Protein AF-L0F9Q9-F1 (afdb_monomer)

Structure (mmCIF, N/CA/C/O backbone):
data_AF-L0F9Q9-F1
#
_entry.id   AF-L0F9Q9-F1
#
loop_
_atom_site.group_PDB
_atom_site.id
_atom_site.type_symbol
_atom_site.label_atom_id
_atom_site.label_alt_id
_atom_site.label_comp_id
_atom_site.label_asym_id
_atom_site.label_entity_id
_atom_site.label_seq_id
_atom_site.pdbx_PDB_ins_code
_atom_site.Cartn_x
_atom_site.Cartn_y
_atom_site.Cartn_z
_atom_site.occupancy
_atom_site.B_iso_or_equiv
_atom_site.auth_seq_id
_atom_site.auth_comp_id
_atom_site.auth_asym_id
_atom_site.auth_atom_id
_atom_site.pdbx_PDB_model_num
ATOM 1 N N . MET A 1 1 ? 0.143 -2.625 23.559 1.00 62.78 1 MET A N 1
ATOM 2 C CA . MET A 1 1 ? 0.630 -3.904 22.987 1.00 62.78 1 MET A CA 1
ATOM 3 C C . MET A 1 1 ? -0.242 -4.395 21.831 1.00 62.78 1 MET A C 1
ATOM 5 O O . MET A 1 1 ? 0.285 -4.507 20.736 1.00 62.78 1 MET A O 1
ATOM 9 N N . LYS A 1 2 ? -1.562 -4.592 22.009 1.00 79.94 2 LYS A N 1
ATOM 10 C CA . LYS A 1 2 ? -2.459 -5.082 20.934 1.00 79.94 2 LYS A CA 1
ATOM 11 C C . LYS A 1 2 ? -2.441 -4.233 19.646 1.00 79.94 2 LYS A C 1
ATOM 13 O O . LYS A 1 2 ? -2.398 -4.797 18.564 1.00 79.94 2 LYS A O 1
ATOM 18 N N . LYS A 1 3 ? -2.368 -2.900 19.761 1.00 84.50 3 LYS A N 1
ATOM 19 C CA . LYS A 1 3 ? -2.293 -1.987 18.601 1.00 84.50 3 LYS A CA 1
ATOM 20 C C . LYS A 1 3 ? -1.043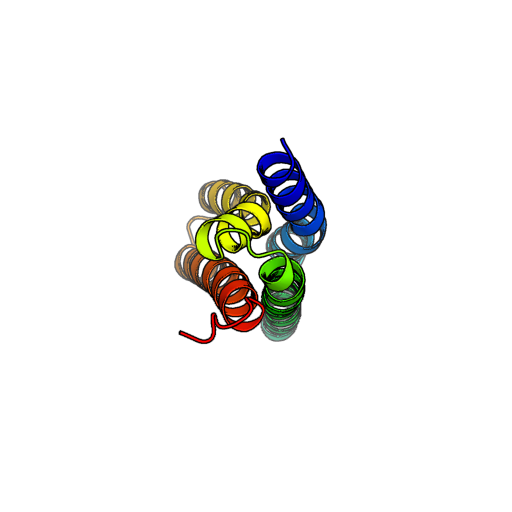 -2.203 17.739 1.00 84.50 3 LYS A C 1
ATOM 22 O O . LYS A 1 3 ? -1.132 -2.322 16.526 1.00 84.50 3 LYS A O 1
ATOM 27 N N . ILE A 1 4 ? 0.121 -2.295 18.390 1.00 91.31 4 ILE A N 1
ATOM 28 C CA . ILE A 1 4 ? 1.416 -2.510 17.725 1.00 91.31 4 ILE A CA 1
ATOM 29 C C . ILE A 1 4 ? 1.418 -3.853 16.993 1.00 91.31 4 ILE A C 1
ATOM 31 O O . ILE A 1 4 ? 1.890 -3.924 15.865 1.00 91.31 4 ILE A O 1
ATOM 35 N N . LEU A 1 5 ? 0.837 -4.892 17.603 1.00 93.56 5 LEU A N 1
ATOM 36 C CA . LEU A 1 5 ? 0.700 -6.200 16.967 1.00 93.56 5 LEU A CA 1
ATOM 37 C C . LEU A 1 5 ? -0.105 -6.114 15.663 1.00 93.56 5 LEU A C 1
ATOM 39 O O . LEU A 1 5 ? 0.323 -6.666 14.657 1.00 93.56 5 LEU A O 1
ATOM 43 N N . TRP A 1 6 ? -1.227 -5.389 15.649 1.00 93.75 6 TRP A N 1
ATOM 44 C CA . TRP A 1 6 ? -2.019 -5.231 14.428 1.00 93.75 6 TRP A CA 1
ATOM 45 C C . TRP A 1 6 ? -1.291 -4.441 13.339 1.00 93.75 6 TRP A C 1
ATOM 47 O O . TRP A 1 6 ? -1.379 -4.810 12.172 1.00 93.75 6 TRP A O 1
ATOM 57 N N . TYR A 1 7 ? -0.532 -3.404 13.702 1.00 93.88 7 TYR A N 1
ATOM 58 C CA . TYR A 1 7 ? 0.309 -2.683 12.741 1.00 93.88 7 TYR A CA 1
ATOM 59 C C . TYR A 1 7 ? 1.419 -3.568 12.169 1.00 93.88 7 TYR A C 1
ATOM 61 O O . TYR A 1 7 ? 1.696 -3.504 10.974 1.00 93.88 7 TYR A O 1
ATOM 69 N N . LEU A 1 8 ? 2.005 -4.441 12.992 1.00 95.50 8 LEU A N 1
ATOM 70 C CA . LEU A 1 8 ? 2.992 -5.418 12.541 1.00 95.50 8 LEU A CA 1
ATOM 71 C C . LEU A 1 8 ? 2.367 -6.444 11.583 1.00 95.50 8 LEU A C 1
ATOM 73 O O . LEU A 1 8 ? 2.943 -6.737 10.542 1.00 95.50 8 LEU A O 1
ATOM 77 N N . ILE A 1 9 ? 1.169 -6.948 11.895 1.00 94.56 9 ILE A N 1
ATOM 78 C CA . ILE A 1 9 ? 0.417 -7.851 11.010 1.00 94.56 9 ILE A CA 1
ATOM 79 C C . ILE A 1 9 ? 0.105 -7.158 9.682 1.00 94.56 9 ILE A C 1
ATOM 81 O O . ILE A 1 9 ? 0.317 -7.750 8.627 1.00 94.56 9 ILE A O 1
ATOM 85 N N . ALA A 1 10 ? -0.353 -5.903 9.720 1.00 94.94 10 ALA A N 1
ATOM 86 C CA . ALA A 1 10 ? -0.609 -5.117 8.519 1.00 94.94 10 ALA A CA 1
ATOM 87 C C . ALA A 1 10 ? 0.653 -4.992 7.659 1.00 94.94 10 ALA A C 1
ATOM 89 O O . ALA A 1 10 ? 0.609 -5.288 6.469 1.00 94.94 10 ALA A O 1
ATOM 90 N N . PHE A 1 11 ? 1.784 -4.640 8.273 1.00 95.56 11 PHE A N 1
ATOM 91 C CA . PHE A 1 11 ? 3.068 -4.568 7.584 1.00 95.56 11 PHE A CA 1
ATOM 92 C C . PHE A 1 11 ? 3.452 -5.903 6.933 1.00 95.56 11 PHE A C 1
ATOM 94 O O . PHE A 1 11 ? 3.739 -5.936 5.740 1.00 95.56 11 PHE A O 1
ATOM 101 N N . LEU A 1 12 ? 3.393 -7.012 7.679 1.00 95.94 12 LEU A N 1
ATOM 102 C CA . LEU A 1 12 ? 3.752 -8.343 7.176 1.00 95.94 12 LEU A CA 1
ATOM 103 C C . LEU A 1 12 ? 2.852 -8.799 6.020 1.00 95.94 12 LEU A C 1
ATOM 105 O O . LEU A 1 12 ? 3.350 -9.335 5.032 1.00 95.94 12 LEU A O 1
ATOM 109 N N . LEU A 1 13 ? 1.543 -8.547 6.105 1.00 95.12 13 LEU A N 1
ATOM 110 C CA . LEU A 1 13 ? 0.603 -8.834 5.016 1.00 95.12 13 LEU A CA 1
ATOM 111 C C . LEU A 1 13 ? 0.862 -7.972 3.779 1.00 95.12 13 LEU A C 1
ATOM 113 O O . LEU A 1 13 ? 0.580 -8.406 2.667 1.00 95.12 13 LEU A O 1
ATOM 117 N N . GLY A 1 14 ? 1.400 -6.770 3.971 1.00 92.94 14 GLY A N 1
ATOM 118 C CA . GLY A 1 14 ? 1.758 -5.835 2.912 1.00 92.94 14 GLY A CA 1
ATOM 119 C C . GLY A 1 14 ? 2.992 -6.227 2.109 1.00 92.94 14 GLY A C 1
ATOM 120 O O . GLY A 1 14 ? 3.116 -5.829 0.950 1.00 92.94 14 GLY A O 1
ATOM 121 N N . ILE A 1 15 ? 3.886 -7.032 2.693 1.00 93.69 15 ILE A N 1
ATOM 122 C CA . ILE A 1 15 ? 5.136 -7.447 2.044 1.00 93.69 15 ILE A CA 1
ATOM 123 C C . ILE A 1 15 ? 4.851 -8.219 0.759 1.00 93.69 15 ILE A C 1
ATOM 125 O O . ILE A 1 15 ? 5.446 -7.920 -0.272 1.00 93.69 15 ILE A O 1
ATOM 129 N N . LEU A 1 16 ? 3.928 -9.183 0.805 1.00 89.88 16 LEU A N 1
ATOM 130 C CA . LEU A 1 16 ? 3.626 -10.045 -0.335 1.00 89.88 16 LEU A CA 1
ATOM 131 C C . LEU A 1 16 ? 3.111 -9.244 -1.550 1.00 89.88 16 LEU A C 1
ATOM 133 O O . LEU A 1 16 ? 3.788 -9.253 -2.578 1.00 89.88 16 LEU A O 1
ATOM 137 N N . PRO A 1 17 ? 1.989 -8.497 -1.474 1.00 90.94 17 PRO A N 1
ATOM 138 C CA . PRO A 1 17 ? 1.530 -7.686 -2.597 1.00 90.94 17 PRO A CA 1
ATOM 139 C C . PRO A 1 17 ? 2.537 -6.588 -2.965 1.00 90.94 17 PRO A C 1
ATOM 141 O O . PRO A 1 17 ? 2.718 -6.313 -4.147 1.00 90.94 17 PRO A O 1
ATOM 144 N N . GLY A 1 18 ? 3.251 -5.999 -2.000 1.00 87.00 18 GLY A N 1
ATOM 145 C CA . GLY A 1 18 ? 4.279 -4.995 -2.285 1.00 87.00 18 GLY A CA 1
ATOM 146 C C . GLY A 1 18 ? 5.466 -5.535 -3.077 1.00 87.00 18 GLY A C 1
ATOM 147 O O . GLY A 1 18 ? 5.946 -4.874 -3.997 1.00 87.00 18 GLY A O 1
ATOM 148 N N . PHE A 1 19 ? 5.885 -6.768 -2.795 1.00 85.31 19 PHE A N 1
ATOM 149 C CA . PHE A 1 19 ? 6.873 -7.474 -3.601 1.00 85.31 19 PHE A CA 1
ATOM 150 C C . PHE A 1 19 ? 6.371 -7.685 -5.034 1.00 85.31 19 PHE A C 1
ATOM 152 O O . PHE A 1 19 ? 7.119 -7.426 -5.973 1.00 85.31 19 PHE A O 1
ATOM 159 N N . PHE A 1 20 ? 5.098 -8.057 -5.225 1.00 82.94 20 PHE A N 1
ATOM 160 C CA . PHE A 1 20 ? 4.501 -8.193 -6.561 1.00 82.94 20 PHE A CA 1
ATOM 161 C C . PHE A 1 20 ? 4.477 -6.875 -7.359 1.00 82.94 20 PHE A C 1
ATOM 163 O O . PHE A 1 20 ? 4.639 -6.925 -8.577 1.00 82.94 20 PHE A O 1
ATOM 170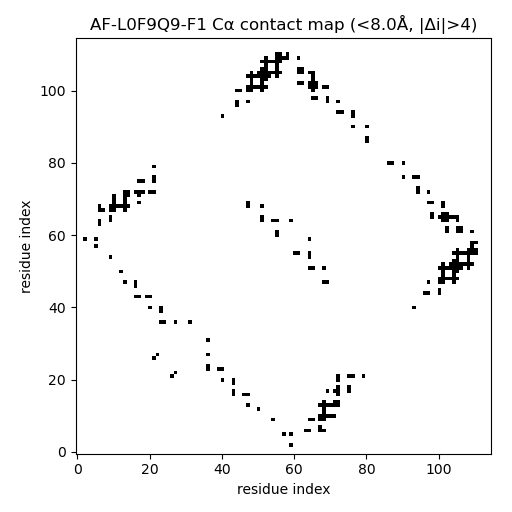 N N . ILE A 1 21 ? 4.351 -5.703 -6.713 1.00 73.69 21 ILE A N 1
ATOM 171 C CA . ILE A 1 21 ? 4.464 -4.395 -7.401 1.00 73.69 21 ILE A CA 1
ATOM 172 C C . ILE A 1 21 ? 5.838 -4.241 -8.050 1.00 73.69 21 ILE A C 1
ATOM 174 O O . ILE A 1 21 ? 5.924 -3.870 -9.221 1.00 73.69 21 ILE A O 1
ATOM 178 N N . VAL A 1 22 ? 6.904 -4.518 -7.295 1.00 65.81 22 VAL A N 1
ATOM 179 C CA . VAL A 1 22 ? 8.278 -4.402 -7.804 1.00 65.81 22 VAL A CA 1
ATOM 180 C C . VAL A 1 22 ? 8.617 -5.523 -8.755 1.00 65.81 22 VAL A C 1
ATOM 182 O O . VAL A 1 22 ? 9.286 -5.283 -9.753 1.00 65.81 22 VAL A O 1
ATOM 185 N N . PHE A 1 23 ? 8.134 -6.735 -8.494 1.00 70.19 23 PHE A N 1
ATOM 186 C CA . PHE A 1 23 ? 8.316 -7.839 -9.420 1.00 70.19 23 PHE A CA 1
ATOM 187 C C . PHE A 1 23 ? 7.734 -7.479 -10.795 1.00 70.19 23 PHE A C 1
ATOM 189 O O . PHE A 1 23 ? 8.425 -7.576 -11.803 1.00 70.19 23 PHE A O 1
ATOM 196 N N . ASN A 1 24 ? 6.520 -6.926 -10.822 1.00 68.44 24 ASN A N 1
ATOM 197 C CA . ASN A 1 24 ? 5.884 -6.443 -12.044 1.00 68.44 24 ASN A CA 1
ATOM 198 C C . ASN A 1 24 ? 6.540 -5.180 -12.639 1.00 68.44 24 ASN A C 1
ATOM 200 O O . ASN A 1 24 ? 6.439 -4.933 -13.838 1.00 68.44 24 ASN A O 1
ATOM 204 N N . SER A 1 25 ? 7.200 -4.340 -11.835 1.00 63.31 25 SER A N 1
ATOM 205 C CA . SER A 1 25 ? 7.907 -3.168 -12.369 1.00 63.31 25 SER A CA 1
ATOM 206 C C . SER A 1 25 ? 9.265 -3.523 -12.966 1.00 63.31 25 SER A C 1
ATOM 208 O O . SER A 1 25 ? 9.611 -2.968 -14.002 1.00 63.31 25 SER A O 1
ATOM 210 N N . VAL A 1 26 ? 9.998 -4.449 -12.340 1.00 57.84 26 VAL A N 1
ATOM 211 C CA . VAL A 1 26 ? 11.390 -4.799 -12.659 1.00 57.84 26 VAL A CA 1
ATOM 212 C C . VAL A 1 26 ? 11.511 -5.965 -13.640 1.00 57.84 26 VAL A C 1
ATOM 214 O O . VAL A 1 26 ? 12.428 -5.945 -14.456 1.00 57.84 26 VAL A O 1
ATOM 217 N N . PHE A 1 27 ? 10.652 -6.985 -13.541 1.00 56.84 27 PHE A N 1
ATOM 218 C CA . PHE A 1 27 ? 10.771 -8.219 -14.334 1.00 56.84 27 PHE A CA 1
ATOM 219 C C . PHE A 1 27 ? 9.788 -8.311 -15.493 1.00 56.84 27 PHE A C 1
ATOM 221 O O . PHE A 1 27 ? 10.011 -9.112 -16.399 1.00 56.84 27 PHE A O 1
ATOM 228 N N . SER A 1 28 ? 8.730 -7.500 -15.502 1.00 56.88 28 SER A N 1
ATOM 229 C CA . SER A 1 28 ? 7.950 -7.321 -16.720 1.00 56.88 28 SER A CA 1
ATOM 230 C C . SER A 1 28 ? 8.837 -6.571 -17.701 1.00 56.88 28 SER A C 1
ATOM 232 O O . SER A 1 28 ? 9.152 -5.398 -17.491 1.00 56.88 28 SER A O 1
ATOM 234 N N . ASP A 1 29 ? 9.300 -7.311 -18.701 1.00 53.28 29 ASP A N 1
ATOM 235 C CA . ASP A 1 29 ? 10.234 -6.897 -19.737 1.00 53.28 29 ASP A CA 1
ATOM 236 C C . ASP A 1 29 ? 9.938 -5.449 -20.203 1.00 53.28 29 ASP A C 1
ATOM 238 O O . ASP A 1 29 ? 8.767 -5.106 -20.401 1.00 53.28 29 ASP A O 1
ATOM 242 N N . PRO A 1 30 ? 10.939 -4.565 -20.391 1.00 54.12 30 PRO A N 1
ATOM 243 C CA . PRO A 1 30 ? 10.725 -3.266 -21.035 1.00 54.12 30 PRO A CA 1
ATOM 244 C C . PRO A 1 30 ? 10.065 -3.388 -22.420 1.00 54.12 30 PRO A C 1
ATOM 246 O O . PRO A 1 30 ? 9.429 -2.441 -22.878 1.00 54.12 30 PRO A O 1
ATOM 249 N N . SER A 1 31 ? 10.201 -4.557 -23.062 1.00 51.28 31 SER A N 1
ATOM 250 C CA . SER A 1 31 ? 9.522 -4.942 -24.307 1.00 51.28 31 SER A CA 1
ATOM 251 C C . SER A 1 31 ? 8.171 -5.654 -24.107 1.00 51.28 31 SER A C 1
ATOM 253 O O . SER A 1 31 ? 7.471 -5.956 -25.074 1.00 51.28 31 SER A O 1
ATOM 255 N N . GLY A 1 32 ? 7.783 -5.901 -22.857 1.00 59.50 32 GLY A N 1
ATOM 256 C CA . GLY A 1 32 ? 6.531 -6.531 -22.466 1.00 59.50 32 GLY A CA 1
ATOM 257 C C . GLY A 1 32 ? 5.328 -5.632 -22.734 1.00 59.50 32 GLY A C 1
ATOM 258 O O . GLY A 1 32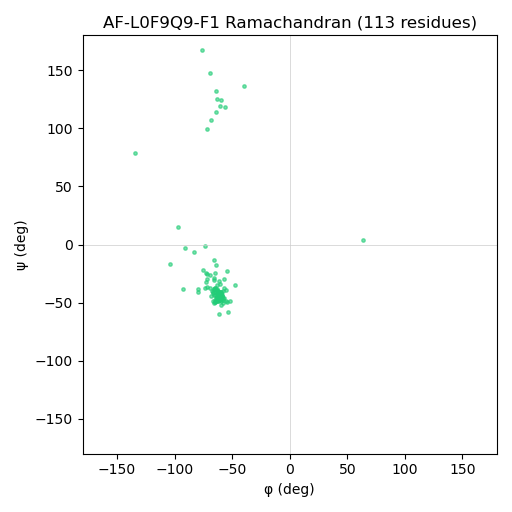 ? 5.390 -4.402 -22.649 1.00 59.50 32 GLY A O 1
ATOM 259 N N . ASN A 1 33 ? 4.202 -6.260 -23.061 1.00 69.31 33 ASN A N 1
ATOM 260 C CA . ASN A 1 33 ? 2.974 -5.561 -23.405 1.00 69.31 33 ASN A CA 1
ATOM 261 C C . ASN A 1 33 ? 2.519 -4.669 -22.233 1.00 69.31 33 ASN A C 1
ATOM 263 O O . ASN A 1 33 ? 2.300 -5.147 -21.118 1.00 69.31 33 ASN A O 1
ATOM 267 N N . PHE A 1 34 ? 2.335 -3.369 -22.489 1.00 73.62 34 PHE A N 1
ATOM 268 C CA . PHE A 1 34 ? 1.826 -2.397 -21.511 1.00 73.62 34 PHE A CA 1
ATOM 269 C C . PHE A 1 34 ? 0.568 -2.901 -20.782 1.00 73.62 34 PHE A C 1
ATOM 271 O O . PHE A 1 34 ? 0.408 -2.668 -19.581 1.00 73.62 34 PHE A O 1
ATOM 278 N N . PHE A 1 35 ? -0.291 -3.646 -21.485 1.00 77.12 35 PHE A N 1
ATOM 279 C CA . PHE A 1 35 ? -1.489 -4.252 -20.909 1.00 77.12 35 PHE A CA 1
ATOM 280 C C . PHE A 1 35 ? -1.191 -5.247 -19.783 1.00 77.12 35 PHE A C 1
ATOM 282 O O . PHE A 1 35 ? -1.869 -5.213 -18.760 1.00 77.12 35 PHE A O 1
ATOM 289 N N . GLU A 1 36 ? -0.181 -6.104 -19.921 1.00 76.31 36 GLU A N 1
ATOM 290 C CA . GLU A 1 36 ? 0.152 -7.115 -18.905 1.00 76.31 36 GLU A CA 1
ATOM 291 C C . GLU A 1 36 ? 0.649 -6.462 -17.615 1.00 76.31 36 GLU A C 1
ATOM 293 O O . GLU A 1 36 ? 0.233 -6.832 -16.509 1.00 76.31 36 GLU A O 1
ATOM 298 N N . ARG A 1 37 ? 1.472 -5.415 -17.768 1.00 75.88 37 ARG A N 1
ATOM 299 C CA . ARG A 1 37 ? 1.925 -4.585 -16.649 1.00 75.88 37 ARG A CA 1
ATOM 300 C C . ARG A 1 37 ? 0.723 -3.960 -15.951 1.00 75.88 37 ARG A C 1
ATOM 302 O O . ARG A 1 37 ? 0.578 -4.132 -14.741 1.00 75.88 37 ARG A O 1
ATOM 309 N N . LEU A 1 38 ? -0.162 -3.299 -16.703 1.00 78.75 38 LEU A N 1
ATOM 310 C CA . LEU A 1 38 ? -1.354 -2.636 -16.169 1.00 78.75 38 LEU A CA 1
ATOM 311 C C . LEU A 1 38 ? -2.281 -3.604 -15.416 1.00 78.75 38 LEU A C 1
ATOM 313 O O . LEU A 1 38 ? -2.710 -3.290 -14.306 1.00 78.75 38 LEU A O 1
ATOM 317 N N . VAL A 1 39 ? -2.561 -4.783 -15.981 1.00 81.94 39 VAL A N 1
ATOM 318 C CA . VAL A 1 39 ? -3.419 -5.802 -15.350 1.00 81.94 39 VAL A CA 1
ATOM 319 C C . VAL A 1 39 ? -2.834 -6.251 -14.017 1.00 81.94 39 VAL A C 1
ATOM 321 O O . VAL A 1 39 ? -3.536 -6.256 -13.005 1.00 81.94 39 VAL A O 1
ATOM 324 N N . THR A 1 40 ? -1.540 -6.568 -13.989 1.00 81.19 40 THR A N 1
ATOM 325 C CA . THR A 1 40 ? -0.871 -7.005 -12.761 1.00 81.19 40 THR A CA 1
ATOM 326 C C . THR A 1 40 ? -0.881 -5.896 -11.705 1.00 81.19 40 THR A C 1
ATOM 328 O O . THR A 1 40 ? -1.160 -6.161 -10.536 1.00 81.19 40 THR A O 1
ATOM 331 N N . TYR A 1 41 ? -0.685 -4.635 -12.102 1.00 81.88 41 TYR A N 1
ATOM 332 C CA . TYR A 1 41 ? -0.784 -3.504 -11.176 1.00 81.88 41 TYR A CA 1
ATOM 333 C C . TYR A 1 41 ? -2.180 -3.327 -10.589 1.00 81.88 41 TYR A C 1
ATOM 335 O O . TYR A 1 41 ? -2.309 -3.149 -9.377 1.00 81.88 41 TYR A O 1
ATOM 343 N N . LEU A 1 42 ? -3.224 -3.410 -11.414 1.00 86.31 42 LEU A N 1
ATOM 344 C CA . LEU A 1 42 ? -4.604 -3.338 -10.934 1.00 86.31 42 LEU A CA 1
ATOM 345 C C . LEU A 1 42 ? -4.900 -4.458 -9.934 1.00 86.31 42 LEU A C 1
ATOM 347 O O . LEU A 1 42 ? -5.507 -4.203 -8.895 1.00 86.31 42 LEU A O 1
ATOM 351 N N . LEU A 1 43 ? -4.414 -5.672 -10.197 1.00 88.75 43 LEU A N 1
ATOM 352 C CA . LEU A 1 43 ? -4.582 -6.822 -9.308 1.00 88.75 43 LEU A CA 1
ATOM 353 C C . LEU A 1 43 ? -3.932 -6.572 -7.938 1.00 88.75 43 LEU A C 1
ATOM 355 O O . LEU A 1 43 ? -4.530 -6.849 -6.892 1.00 88.75 43 LEU A O 1
ATOM 359 N N . VAL A 1 44 ? -2.745 -5.962 -7.921 1.00 89.31 44 VAL A N 1
ATOM 360 C CA . VAL A 1 44 ? -2.084 -5.595 -6.666 1.00 89.31 44 VAL A CA 1
ATOM 361 C C . VAL A 1 44 ? -2.823 -4.472 -5.930 1.00 89.31 44 VAL A C 1
ATOM 363 O O . VAL A 1 44 ? -3.041 -4.581 -4.723 1.00 89.31 44 VAL A O 1
ATOM 366 N N . ILE A 1 45 ? -3.268 -3.423 -6.627 1.00 90.94 45 ILE A N 1
ATOM 367 C CA . ILE A 1 45 ? -4.046 -2.326 -6.020 1.00 90.94 45 ILE A CA 1
ATOM 368 C C . ILE A 1 45 ? -5.337 -2.868 -5.390 1.00 90.94 45 ILE A C 1
ATOM 370 O O . ILE A 1 45 ? -5.661 -2.531 -4.249 1.00 90.94 45 ILE A O 1
ATOM 374 N N . VAL A 1 46 ? -6.042 -3.760 -6.091 1.00 93.19 46 VAL A N 1
ATOM 375 C CA . VAL A 1 46 ? -7.227 -4.450 -5.561 1.00 93.19 46 VAL A CA 1
ATOM 376 C C . VAL A 1 46 ? -6.867 -5.259 -4.316 1.00 93.19 46 VAL A C 1
ATOM 378 O O . VAL A 1 46 ? -7.580 -5.183 -3.318 1.00 93.19 46 VAL A O 1
ATOM 381 N N . SER A 1 47 ? -5.734 -5.964 -4.325 1.00 94.12 47 SER A N 1
ATOM 382 C CA . SER A 1 47 ? -5.253 -6.718 -3.160 1.00 94.12 47 SER A CA 1
ATOM 383 C C . SER A 1 47 ? -5.022 -5.814 -1.943 1.00 94.12 47 SER A C 1
ATOM 385 O O . SER A 1 47 ? -5.457 -6.152 -0.842 1.00 94.12 47 SER A O 1
ATOM 387 N N . PHE A 1 48 ? -4.426 -4.630 -2.129 1.00 94.62 48 PHE A N 1
ATOM 388 C CA . PHE A 1 48 ? -4.283 -3.628 -1.065 1.00 94.62 48 PHE A CA 1
ATOM 389 C C . PHE A 1 48 ? -5.629 -3.123 -0.543 1.00 94.62 48 PHE A C 1
ATOM 391 O O . PHE A 1 48 ? -5.795 -2.988 0.670 1.00 94.62 48 PHE A O 1
ATOM 398 N N . GLY A 1 49 ? -6.601 -2.894 -1.428 1.00 95.31 49 GLY A N 1
ATOM 399 C CA . GLY A 1 49 ? -7.963 -2.525 -1.041 1.00 95.31 49 GLY A CA 1
ATOM 400 C C . GLY A 1 49 ? -8.657 -3.604 -0.207 1.00 95.31 49 GLY A C 1
ATOM 401 O O . GLY A 1 49 ? -9.212 -3.310 0.853 1.00 95.31 49 GLY A O 1
ATOM 402 N N . VAL A 1 50 ? -8.577 -4.864 -0.643 1.00 96.44 50 VAL A N 1
ATOM 403 C CA . VAL A 1 50 ? -9.177 -6.012 0.056 1.00 96.44 50 VAL A CA 1
ATOM 404 C C . VAL A 1 50 ? -8.520 -6.233 1.418 1.00 96.44 50 VAL A C 1
ATOM 406 O O . VAL A 1 50 ? -9.218 -6.326 2.426 1.00 96.44 50 VAL A O 1
ATOM 409 N N . LEU A 1 51 ? -7.187 -6.270 1.481 1.00 96.00 51 LEU A N 1
ATOM 410 C CA . LEU A 1 51 ? -6.458 -6.436 2.742 1.00 96.00 51 LEU A CA 1
ATOM 411 C C . LEU A 1 51 ? -6.694 -5.257 3.688 1.00 96.00 51 LEU A C 1
ATOM 413 O O . LEU A 1 51 ? -6.930 -5.469 4.878 1.00 96.00 51 LEU A O 1
ATOM 417 N N . GLY A 1 52 ? -6.705 -4.032 3.158 1.00 96.38 52 GLY A N 1
ATOM 418 C CA . GLY A 1 52 ? -7.079 -2.836 3.903 1.00 96.38 52 GLY A CA 1
ATOM 419 C C . GLY A 1 52 ? -8.459 -3.001 4.529 1.00 96.38 52 GLY A C 1
ATOM 420 O O . GLY A 1 52 ? -8.606 -2.832 5.734 1.00 96.38 52 GLY A O 1
ATOM 421 N N . PHE A 1 53 ? -9.454 -3.426 3.752 1.00 96.25 53 PHE A N 1
ATOM 422 C CA . PHE A 1 53 ? -10.810 -3.682 4.238 1.00 96.25 53 PHE A CA 1
ATOM 423 C C . PHE A 1 53 ? -10.878 -4.730 5.351 1.00 96.25 53 PHE A C 1
ATOM 425 O O . PHE A 1 53 ? -11.560 -4.517 6.356 1.00 96.25 53 PHE A O 1
ATOM 432 N N . LEU A 1 54 ? -10.142 -5.836 5.226 1.00 95.56 54 LEU A N 1
ATOM 433 C CA . LEU A 1 54 ? -10.065 -6.839 6.289 1.00 95.56 54 LEU A CA 1
ATOM 434 C C . LEU A 1 54 ? -9.445 -6.262 7.569 1.00 95.56 54 LEU A C 1
ATOM 436 O O . LEU A 1 54 ? -9.988 -6.464 8.655 1.00 95.56 54 LEU A O 1
ATOM 440 N N . LEU A 1 55 ? -8.355 -5.504 7.440 1.00 93.56 55 LEU A N 1
ATOM 441 C CA . L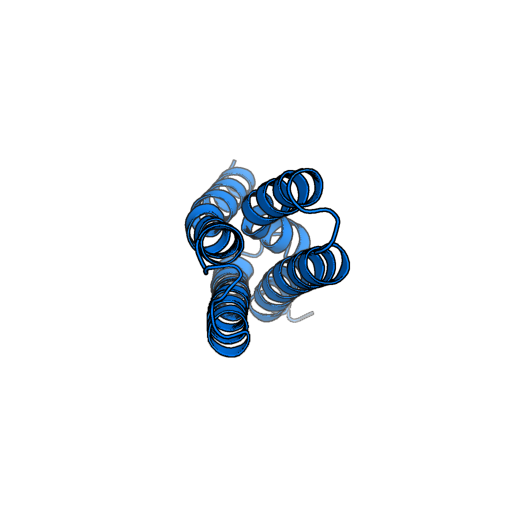EU A 1 55 ? -7.651 -4.893 8.569 1.00 93.56 55 LEU A CA 1
ATOM 442 C C . LEU A 1 55 ? -8.428 -3.736 9.203 1.00 93.56 55 LEU A C 1
ATOM 444 O O . LEU A 1 55 ? -8.339 -3.538 10.413 1.00 93.56 55 LEU A O 1
ATOM 448 N N . GLY A 1 56 ? -9.252 -3.018 8.440 1.00 92.56 56 GLY A N 1
ATOM 449 C CA . GLY A 1 56 ? -10.130 -1.962 8.949 1.00 92.56 56 GLY A CA 1
ATOM 450 C C . GLY A 1 56 ? -11.085 -2.448 10.041 1.00 92.56 56 GLY A C 1
ATOM 451 O O . GLY A 1 56 ? -11.393 -1.718 10.983 1.00 92.56 56 GLY A O 1
ATOM 452 N N . ARG A 1 57 ? -11.477 -3.728 10.000 1.00 91.75 57 ARG A N 1
ATOM 453 C CA . ARG A 1 57 ? -12.361 -4.342 11.006 1.00 91.75 57 ARG A CA 1
ATOM 454 C C . ARG A 1 57 ? -11.747 -4.435 12.403 1.00 91.75 57 ARG A C 1
ATOM 456 O O . ARG A 1 57 ? -12.475 -4.657 13.369 1.00 91.75 57 ARG A O 1
ATOM 463 N N . THR A 1 58 ? -10.437 -4.234 12.536 1.00 88.56 58 THR A N 1
ATOM 464 C CA . THR A 1 58 ? -9.710 -4.320 13.813 1.00 88.56 58 THR A CA 1
ATOM 465 C C . THR A 1 58 ? -9.963 -3.137 14.759 1.00 88.56 58 TH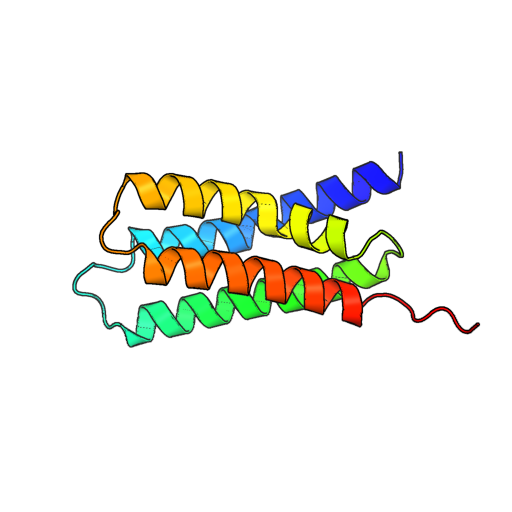R A C 1
ATOM 467 O O . THR A 1 58 ? -9.466 -3.158 15.882 1.00 88.56 58 THR A O 1
ATOM 470 N N . ARG A 1 59 ? -10.770 -2.136 14.356 1.00 82.50 59 ARG A N 1
ATOM 471 C CA . ARG A 1 59 ? -11.072 -0.885 15.100 1.00 82.50 59 ARG A CA 1
ATO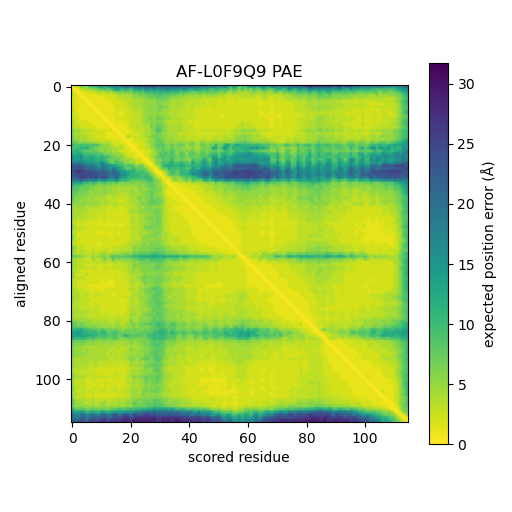M 472 C C . ARG A 1 59 ? -9.867 0.029 15.344 1.00 82.50 59 ARG A C 1
ATOM 474 O O . ARG A 1 59 ? -10.003 1.052 16.012 1.00 82.50 59 ARG A O 1
ATOM 481 N N . GLU A 1 60 ? -8.703 -0.323 14.815 1.00 89.12 60 GLU A N 1
ATOM 482 C CA . GLU A 1 60 ? -7.528 0.537 14.847 1.00 89.12 60 GLU A CA 1
ATOM 483 C C . GLU A 1 60 ? -7.647 1.667 13.814 1.00 89.12 60 GLU A C 1
ATOM 485 O O . GLU A 1 60 ? -8.524 1.659 12.949 1.00 89.12 60 GLU A O 1
ATOM 490 N N . ASN A 1 61 ? -6.764 2.666 13.908 1.00 91.56 61 ASN A N 1
ATOM 491 C CA . ASN A 1 61 ? -6.815 3.837 13.036 1.00 91.56 61 ASN A CA 1
ATOM 492 C C . ASN A 1 61 ? -6.664 3.418 11.551 1.00 91.56 61 ASN A C 1
ATOM 494 O O . ASN A 1 61 ? -5.604 2.900 11.184 1.00 91.56 61 ASN A O 1
ATOM 498 N N . PRO A 1 62 ? -7.663 3.682 10.682 1.00 92.12 62 PRO A N 1
ATOM 499 C CA . PRO A 1 62 ? -7.629 3.272 9.277 1.00 92.12 62 PRO A CA 1
ATOM 500 C C . PRO A 1 62 ? -6.465 3.870 8.486 1.00 92.12 62 PRO A C 1
ATOM 502 O O . PRO A 1 62 ? -5.908 3.209 7.613 1.00 92.12 62 PRO A O 1
ATOM 505 N N . LEU A 1 63 ? -6.071 5.106 8.809 1.00 92.31 63 LEU A N 1
ATOM 506 C CA . LEU A 1 63 ? -4.916 5.766 8.200 1.00 92.31 63 LEU A CA 1
ATOM 507 C C . LEU A 1 63 ? -3.635 4.997 8.518 1.00 92.31 63 LEU A C 1
ATOM 509 O O . LEU A 1 63 ? -2.831 4.726 7.628 1.00 92.31 63 LEU A O 1
ATOM 513 N N . MET A 1 64 ? -3.469 4.617 9.785 1.00 93.56 64 MET A N 1
ATOM 514 C CA . MET A 1 64 ? -2.280 3.916 10.259 1.00 93.56 64 MET A CA 1
ATOM 515 C C . MET A 1 64 ? -2.241 2.471 9.744 1.00 93.56 64 MET A C 1
ATOM 517 O O . MET A 1 64 ? -1.185 1.999 9.347 1.00 93.56 64 MET A O 1
ATOM 521 N N . MET A 1 65 ? -3.390 1.793 9.644 1.00 93.50 65 MET A N 1
ATOM 522 C CA . MET A 1 65 ? -3.465 0.473 9.002 1.00 93.50 65 MET A CA 1
ATOM 523 C C . MET A 1 65 ? -3.148 0.524 7.514 1.00 93.50 65 MET A C 1
ATOM 525 O O . MET A 1 65 ? -2.335 -0.266 7.043 1.00 93.50 65 MET A O 1
ATOM 529 N N . GLY A 1 66 ? -3.753 1.465 6.785 1.00 93.56 66 GLY A N 1
ATOM 530 C CA . GLY A 1 66 ? -3.505 1.633 5.356 1.00 93.56 66 GLY A CA 1
ATOM 531 C C . GLY A 1 66 ? -2.033 1.922 5.070 1.00 93.56 66 GLY A C 1
ATOM 532 O O . GLY A 1 66 ? -1.430 1.252 4.233 1.00 93.56 66 GLY A O 1
ATOM 533 N N . THR A 1 67 ? -1.434 2.855 5.818 1.00 93.88 67 THR A N 1
ATOM 534 C CA . THR A 1 67 ? -0.010 3.198 5.676 1.00 93.88 67 THR A CA 1
ATOM 535 C C . THR A 1 67 ? 0.903 2.033 6.027 1.00 93.88 67 THR A C 1
ATOM 537 O O . THR A 1 67 ? 1.759 1.713 5.209 1.00 93.88 67 THR A O 1
ATOM 540 N N . MET A 1 68 ? 0.707 1.361 7.168 1.00 95.62 68 MET A N 1
ATOM 541 C CA . MET A 1 68 ? 1.533 0.209 7.564 1.00 95.62 68 MET A CA 1
ATOM 542 C C . MET A 1 68 ? 1.439 -0.936 6.558 1.00 95.62 68 MET A C 1
ATOM 544 O O . MET A 1 68 ? 2.467 -1.501 6.193 1.00 95.62 68 MET A O 1
ATOM 548 N N . LEU A 1 69 ? 0.235 -1.219 6.051 1.00 95.50 69 LEU A N 1
ATOM 549 C CA . LEU A 1 69 ? 0.020 -2.208 4.998 1.00 95.50 69 LEU A CA 1
ATOM 550 C C . LEU A 1 69 ? 0.804 -1.846 3.730 1.00 95.50 69 LEU A C 1
ATOM 552 O O . LEU A 1 69 ? 1.487 -2.685 3.163 1.00 95.50 69 LEU A O 1
ATOM 556 N N . SER A 1 70 ? 0.761 -0.590 3.291 1.00 94.06 70 SER A N 1
ATOM 557 C CA . SER A 1 70 ? 1.468 -0.148 2.080 1.00 94.06 70 SER A CA 1
ATOM 558 C C . SER A 1 70 ? 2.950 0.195 2.281 1.00 94.06 70 SER A C 1
ATOM 560 O O . SER A 1 70 ? 3.637 0.475 1.303 1.00 94.06 70 SER A O 1
ATOM 562 N N . LEU A 1 71 ? 3.459 0.209 3.518 1.00 94.06 71 LEU A N 1
ATOM 563 C CA . LEU A 1 71 ? 4.766 0.790 3.842 1.00 94.06 71 LEU A CA 1
ATOM 564 C C . LEU A 1 71 ? 5.903 0.115 3.073 1.00 94.06 71 LEU A C 1
ATOM 566 O O . LEU A 1 71 ? 6.756 0.796 2.509 1.00 94.06 71 LEU A O 1
ATOM 570 N N . PHE A 1 72 ? 5.882 -1.216 3.008 1.00 92.12 72 PHE A N 1
ATOM 571 C CA . PHE A 1 72 ? 6.876 -1.975 2.256 1.00 92.12 72 PHE A CA 1
ATOM 572 C C . PHE A 1 72 ? 6.858 -1.613 0.762 1.00 92.12 72 PHE A C 1
ATOM 574 O O . PHE A 1 72 ? 7.910 -1.340 0.187 1.00 92.12 72 PHE A O 1
ATOM 581 N N . SER A 1 73 ? 5.671 -1.505 0.156 1.00 89.69 73 SER A N 1
ATOM 582 C CA . SER A 1 73 ? 5.507 -1.061 -1.236 1.00 89.69 73 SER A CA 1
ATOM 583 C C . SER A 1 73 ? 6.032 0.346 -1.477 1.00 89.69 73 SER A C 1
ATOM 585 O O . SER A 1 73 ? 6.646 0.597 -2.507 1.00 89.69 73 SER A O 1
ATOM 587 N N . ILE A 1 74 ? 5.788 1.270 -0.545 1.00 90.00 74 ILE A N 1
ATOM 588 C CA . ILE A 1 74 ? 6.253 2.657 -0.656 1.00 90.00 74 ILE A CA 1
ATOM 589 C C . ILE A 1 74 ? 7.776 2.689 -0.680 1.00 90.00 74 ILE A C 1
ATOM 591 O O . ILE A 1 74 ? 8.349 3.309 -1.570 1.00 90.00 74 ILE A O 1
ATOM 595 N N . ILE A 1 75 ? 8.427 1.989 0.256 1.00 90.50 75 ILE A N 1
ATOM 596 C CA . ILE A 1 75 ? 9.893 1.896 0.310 1.00 90.50 75 ILE A CA 1
ATOM 597 C C . ILE A 1 75 ? 10.426 1.374 -1.025 1.00 90.50 75 ILE A C 1
ATOM 599 O O . ILE A 1 75 ? 11.314 1.967 -1.630 1.00 90.50 75 ILE A O 1
ATOM 603 N N . LEU A 1 76 ? 9.832 0.292 -1.511 1.00 86.94 76 LEU A N 1
ATOM 604 C CA . LEU A 1 76 ? 10.197 -0.349 -2.761 1.00 86.94 76 LEU A CA 1
ATOM 605 C C . LEU A 1 76 ? 10.019 0.552 -3.999 1.00 86.94 76 LEU A C 1
ATOM 607 O O . LEU A 1 76 ? 10.923 0.638 -4.830 1.00 86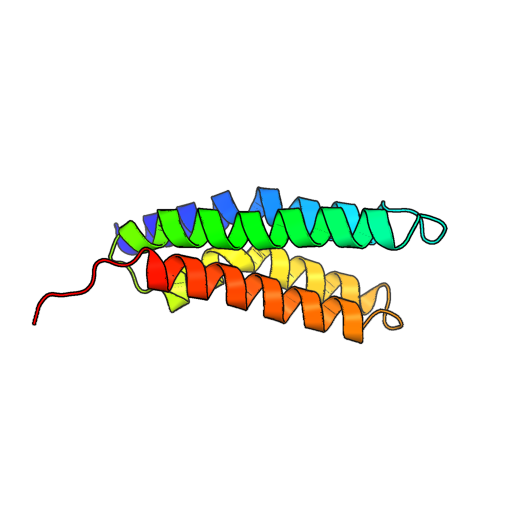.94 76 LEU A O 1
ATOM 611 N N . LEU A 1 77 ? 8.895 1.262 -4.109 1.00 84.69 77 LEU A N 1
ATOM 612 C CA . LEU A 1 77 ? 8.627 2.205 -5.200 1.00 84.69 77 LEU A CA 1
ATOM 613 C C . LEU A 1 77 ? 9.572 3.413 -5.164 1.00 84.69 77 LEU A C 1
ATOM 615 O O . LEU A 1 77 ? 10.035 3.859 -6.212 1.00 84.69 77 LEU A O 1
ATOM 619 N N . VAL A 1 78 ? 9.899 3.913 -3.969 1.00 86.31 78 VAL A N 1
ATOM 620 C CA . VAL A 1 78 ? 10.880 4.993 -3.788 1.00 86.31 78 VAL A CA 1
ATOM 621 C C . VAL A 1 78 ? 12.275 4.538 -4.215 1.00 86.31 78 VAL A C 1
ATOM 623 O O . VAL A 1 78 ? 12.958 5.268 -4.925 1.00 86.31 78 VAL A O 1
ATOM 626 N N . LEU A 1 79 ? 12.694 3.323 -3.849 1.00 85.62 79 LEU A N 1
ATOM 627 C CA . LEU A 1 79 ? 13.971 2.766 -4.308 1.00 85.62 79 LEU A CA 1
ATOM 628 C C . LEU A 1 79 ? 13.997 2.586 -5.832 1.00 85.62 79 LEU A C 1
ATOM 630 O O . LEU A 1 79 ? 15.004 2.884 -6.474 1.00 85.62 79 LEU A O 1
ATOM 634 N N . TYR A 1 80 ? 12.884 2.147 -6.421 1.00 80.62 80 TYR A N 1
ATOM 635 C CA . TYR A 1 80 ? 12.769 1.972 -7.867 1.00 80.62 80 TYR A CA 1
ATOM 636 C C . TYR A 1 80 ? 12.850 3.300 -8.639 1.00 80.62 80 TYR A C 1
ATOM 638 O O . TYR A 1 80 ? 13.413 3.329 -9.733 1.00 80.62 80 TYR A O 1
ATOM 646 N N . LEU A 1 81 ? 12.401 4.415 -8.049 1.00 83.31 81 LEU A N 1
ATOM 647 C CA . LEU A 1 81 ? 12.531 5.752 -8.643 1.00 83.31 81 LEU A CA 1
ATOM 648 C C . LEU A 1 81 ? 13.989 6.129 -8.945 1.00 83.31 81 LEU A C 1
ATOM 650 O O . LEU A 1 81 ? 14.260 6.742 -9.974 1.00 83.31 81 LEU A O 1
ATOM 654 N N . PHE A 1 82 ? 14.932 5.736 -8.082 1.00 83.62 82 PHE A N 1
ATOM 655 C CA . PHE A 1 82 ? 16.361 5.985 -8.305 1.00 83.62 82 PHE A CA 1
ATOM 656 C C . PHE A 1 82 ? 16.951 5.122 -9.424 1.00 83.62 82 PHE A C 1
ATOM 658 O O . PHE A 1 82 ? 17.945 5.510 -10.033 1.00 83.62 82 PHE A O 1
ATOM 665 N N . LYS A 1 83 ? 16.349 3.958 -9.697 1.00 81.75 83 LYS A N 1
ATOM 666 C CA . LYS A 1 83 ? 16.783 3.053 -10.765 1.00 81.75 83 LYS A CA 1
ATOM 667 C C . LYS A 1 83 ? 16.280 3.512 -12.135 1.00 81.75 83 LYS A C 1
ATOM 669 O O . LYS A 1 83 ? 17.023 3.439 -13.107 1.00 81.75 83 LYS A O 1
ATOM 674 N N . GLU A 1 84 ? 15.034 3.977 -12.214 1.00 74.75 84 GLU A N 1
ATOM 675 C CA . GLU A 1 84 ? 14.376 4.353 -13.471 1.00 74.75 84 GLU A CA 1
ATOM 676 C C . GLU A 1 84 ? 13.636 5.699 -13.360 1.00 74.75 84 GLU A C 1
ATOM 678 O O . GLU A 1 84 ? 12.404 5.742 -13.270 1.00 74.75 84 GLU A O 1
ATOM 683 N N . PRO A 1 85 ? 14.356 6.833 -13.424 1.00 73.88 85 PRO A N 1
ATOM 684 C CA . PRO A 1 85 ? 13.742 8.154 -13.283 1.00 73.88 85 PRO A CA 1
ATOM 685 C C . PRO A 1 85 ? 12.768 8.494 -14.425 1.00 73.88 85 PRO A C 1
ATOM 687 O O . PRO A 1 85 ? 11.838 9.273 -14.228 1.00 73.88 85 PRO A O 1
ATOM 690 N N . GLY A 1 86 ? 12.921 7.879 -15.606 1.00 78.25 86 GLY A N 1
ATOM 691 C CA . GLY A 1 86 ? 12.000 8.047 -16.741 1.00 78.25 86 GLY A CA 1
ATOM 692 C C . GLY A 1 86 ? 10.578 7.532 -16.479 1.00 78.25 86 GLY A C 1
ATOM 693 O O . GLY A 1 86 ? 9.640 7.943 -17.158 1.00 78.25 86 GLY A O 1
ATOM 694 N N . SER A 1 87 ? 10.399 6.695 -15.453 1.00 76.06 87 SER A N 1
ATOM 695 C CA . SER A 1 87 ? 9.116 6.099 -15.062 1.00 76.06 87 SER A CA 1
ATOM 696 C C . SER A 1 87 ? 8.426 6.863 -13.919 1.00 76.06 87 SER A C 1
ATOM 698 O O . SER A 1 87 ? 7.498 6.343 -13.300 1.00 76.06 87 SER A O 1
ATOM 700 N N . LEU A 1 88 ? 8.847 8.099 -13.620 1.00 83.38 88 LEU A N 1
ATOM 701 C CA . LEU A 1 88 ? 8.392 8.873 -12.454 1.00 83.38 88 LEU A CA 1
ATOM 702 C C . LEU A 1 88 ? 6.865 8.973 -12.340 1.00 83.38 88 LEU A C 1
ATOM 704 O O . LEU A 1 88 ? 6.312 8.704 -11.275 1.00 83.38 88 LEU A O 1
ATOM 708 N N . LEU A 1 89 ? 6.172 9.323 -13.427 1.00 83.75 89 LEU A N 1
ATOM 709 C CA . LEU A 1 89 ? 4.713 9.490 -13.415 1.00 83.75 89 LEU A CA 1
ATOM 710 C C . LEU A 1 89 ? 3.996 8.173 -13.086 1.00 83.75 89 LEU A C 1
ATOM 712 O O . LEU A 1 89 ? 3.036 8.150 -12.317 1.00 83.75 89 LEU A O 1
ATOM 716 N N . LEU A 1 90 ? 4.523 7.068 -13.612 1.00 79.69 90 LEU A N 1
ATOM 717 C CA . LEU A 1 90 ? 4.031 5.723 -13.360 1.00 79.69 90 LEU A CA 1
ATOM 718 C C . LEU A 1 90 ? 4.211 5.344 -11.882 1.00 79.69 90 LEU A C 1
ATOM 720 O O . LEU A 1 90 ? 3.256 4.951 -11.215 1.00 79.69 90 LEU A O 1
ATOM 724 N N . ILE A 1 91 ? 5.413 5.554 -11.344 1.00 82.00 91 ILE A N 1
ATOM 725 C CA . ILE A 1 91 ? 5.760 5.252 -9.949 1.00 82.00 91 ILE A CA 1
ATOM 726 C C . ILE A 1 91 ? 4.908 6.072 -8.976 1.00 82.00 91 ILE A C 1
ATOM 728 O O . ILE A 1 91 ? 4.363 5.515 -8.022 1.00 82.00 91 ILE A O 1
ATOM 732 N N . LEU A 1 92 ? 4.740 7.375 -9.227 1.00 86.75 92 LEU A N 1
ATOM 733 C CA . LEU A 1 92 ? 3.888 8.234 -8.402 1.00 86.75 92 LEU A CA 1
ATOM 734 C C . LEU A 1 92 ? 2.429 7.778 -8.431 1.00 86.75 92 LEU A C 1
ATOM 736 O O . LEU A 1 92 ? 1.794 7.715 -7.378 1.00 86.75 92 LEU A O 1
ATOM 740 N N . SER A 1 93 ? 1.912 7.413 -9.609 1.00 87.31 93 SER A N 1
ATOM 741 C CA . SER A 1 93 ? 0.551 6.887 -9.722 1.00 87.31 93 SER A CA 1
ATOM 742 C C . SER A 1 93 ? 0.374 5.616 -8.886 1.00 87.31 93 SER A C 1
ATOM 744 O O . SER A 1 93 ? -0.608 5.497 -8.155 1.00 87.31 93 SER A O 1
ATOM 746 N N . TYR A 1 94 ? 1.361 4.716 -8.876 1.00 85.50 94 TYR A N 1
ATOM 747 C CA . TYR A 1 94 ? 1.317 3.502 -8.058 1.00 85.50 94 TYR A CA 1
ATOM 748 C C . TYR A 1 94 ? 1.389 3.784 -6.574 1.00 85.50 94 TYR A C 1
ATOM 750 O O . TYR A 1 94 ? 0.669 3.152 -5.802 1.00 85.50 94 TYR A O 1
ATOM 758 N N . LEU A 1 95 ? 2.217 4.739 -6.169 1.00 89.44 95 LEU A N 1
ATOM 759 C CA . LEU A 1 95 ? 2.356 5.117 -4.773 1.00 89.44 95 LEU A CA 1
ATOM 760 C C . LEU A 1 95 ? 1.022 5.666 -4.243 1.00 89.44 95 LEU A C 1
ATOM 762 O O . LEU A 1 95 ? 0.521 5.192 -3.221 1.00 89.44 95 LEU A O 1
ATOM 766 N N . VAL A 1 96 ? 0.399 6.583 -4.991 1.00 92.44 96 VAL A N 1
ATOM 767 C CA . VAL A 1 96 ? -0.904 7.171 -4.648 1.00 92.44 96 VAL A CA 1
ATOM 768 C C . VAL A 1 96 ? -2.013 6.122 -4.653 1.00 92.44 96 VAL A C 1
ATOM 770 O O . VAL A 1 96 ? -2.796 6.071 -3.709 1.00 92.44 96 VAL A O 1
ATOM 773 N N . LEU A 1 97 ? -2.083 5.265 -5.674 1.00 92.31 97 LEU A N 1
ATOM 774 C CA . LEU A 1 97 ? -3.136 4.252 -5.779 1.00 92.31 97 LEU A CA 1
ATOM 775 C C . LEU A 1 97 ? -3.000 3.159 -4.718 1.00 92.31 97 LEU A C 1
ATOM 777 O O . LEU A 1 97 ? -4.007 2.728 -4.168 1.00 92.31 97 LEU A O 1
ATOM 781 N N . THR A 1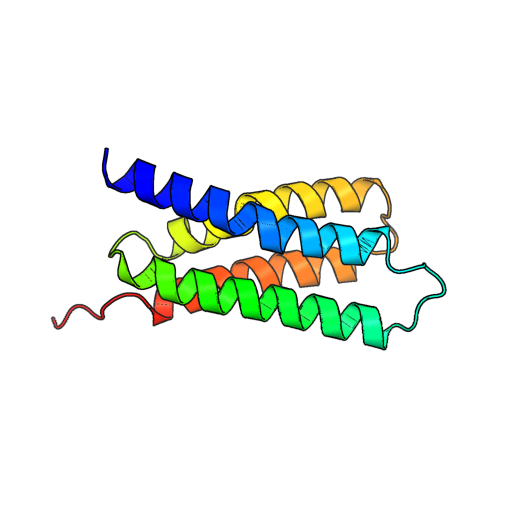 98 ? -1.778 2.744 -4.385 1.00 92.19 98 THR A N 1
ATOM 782 C CA . THR A 1 98 ? -1.526 1.731 -3.348 1.00 92.19 98 THR A CA 1
ATOM 783 C C . THR A 1 98 ? -1.920 2.252 -1.968 1.00 92.19 98 THR A C 1
ATOM 785 O O . THR A 1 98 ? -2.660 1.581 -1.249 1.00 92.19 98 THR A O 1
ATOM 788 N N . LEU A 1 99 ? -1.480 3.468 -1.621 1.00 93.94 99 LEU A N 1
ATOM 789 C CA . LEU A 1 99 ? -1.873 4.148 -0.381 1.00 93.94 99 LEU A CA 1
ATOM 790 C C . LEU A 1 99 ? -3.374 4.432 -0.332 1.00 93.94 99 LEU A C 1
ATOM 792 O O . LEU A 1 99 ? -4.024 4.234 0.693 1.00 93.94 99 LEU A O 1
ATOM 796 N N . GLY A 1 100 ? -3.926 4.920 -1.442 1.00 94.75 100 GLY A N 1
ATOM 797 C CA . GLY A 1 100 ? -5.338 5.247 -1.566 1.00 94.75 100 GLY A CA 1
ATOM 798 C C . GLY A 1 100 ? -6.204 4.009 -1.382 1.00 94.75 100 GLY A C 1
ATOM 799 O O . GLY A 1 100 ? -7.120 4.026 -0.565 1.00 94.75 100 GLY A O 1
ATOM 800 N N . ALA A 1 101 ? -5.887 2.914 -2.072 1.00 95.50 101 ALA A N 1
ATOM 801 C CA . ALA A 1 101 ? -6.620 1.660 -1.954 1.00 95.50 101 ALA A CA 1
ATOM 802 C C . ALA A 1 101 ? -6.519 1.067 -0.545 1.00 95.50 101 ALA A C 1
ATOM 804 O O . ALA A 1 101 ? -7.549 0.705 0.025 1.00 95.50 101 ALA A O 1
ATOM 805 N N . SER A 1 102 ? -5.322 1.021 0.053 1.00 96.00 102 SER A N 1
ATOM 806 C CA . SER A 1 102 ? -5.149 0.489 1.410 1.00 96.00 102 SER A CA 1
ATOM 807 C C . SER A 1 102 ? -5.924 1.306 2.449 1.00 96.00 102 SER A C 1
ATOM 809 O O . SER A 1 102 ? -6.619 0.735 3.294 1.00 96.00 102 SER A O 1
ATOM 811 N N . TYR A 1 103 ? -5.870 2.638 2.356 1.00 96.06 103 TYR A N 1
ATOM 812 C CA . TYR A 1 103 ? -6.612 3.541 3.231 1.00 96.06 103 TYR A CA 1
ATOM 813 C C . TYR A 1 103 ? -8.125 3.434 3.035 1.00 96.06 103 TYR A C 1
ATOM 815 O O . TYR A 1 103 ? -8.857 3.293 4.015 1.00 96.06 103 TYR A O 1
ATOM 823 N N . LEU A 1 104 ? -8.609 3.509 1.792 1.00 96.44 104 LEU A N 1
ATOM 824 C CA . LEU A 1 104 ? -10.039 3.435 1.487 1.00 96.44 104 LEU A CA 1
ATOM 825 C C . LEU A 1 104 ? -10.614 2.084 1.904 1.00 96.44 104 LEU A C 1
ATOM 827 O O . LEU A 1 104 ? -11.669 2.052 2.537 1.00 96.44 104 LEU A O 1
ATOM 831 N N . GLY A 1 105 ? -9.881 0.999 1.645 1.00 96.31 105 GLY A N 1
ATOM 832 C CA . GLY A 1 105 ? -10.19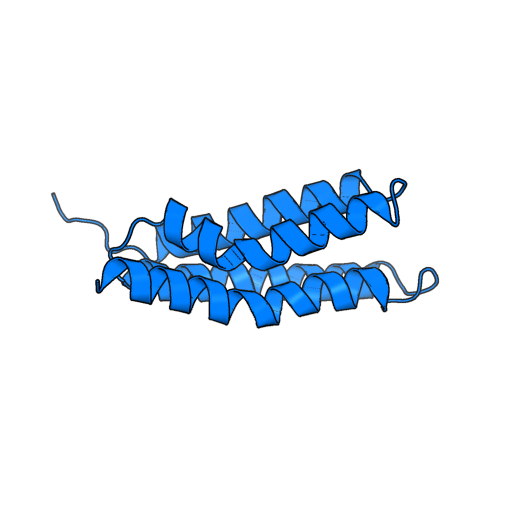5 -0.328 2.154 1.00 96.31 105 GLY A CA 1
ATOM 833 C C . GLY A 1 105 ? -10.352 -0.303 3.670 1.00 96.31 105 GLY A C 1
ATOM 834 O O . GLY A 1 105 ? -11.434 -0.595 4.180 1.00 96.31 105 GLY A O 1
ATOM 835 N N . ALA A 1 106 ? -9.319 0.128 4.399 1.00 95.75 106 ALA A N 1
ATOM 836 C CA . ALA A 1 106 ? -9.351 0.192 5.862 1.00 95.75 106 ALA A CA 1
ATOM 837 C C . ALA A 1 106 ? -10.489 1.067 6.399 1.00 95.75 106 ALA A C 1
ATOM 839 O O . ALA A 1 106 ? -11.153 0.697 7.367 1.00 95.75 106 ALA A O 1
ATOM 840 N N . LYS A 1 107 ? -10.766 2.200 5.752 1.00 94.88 107 LYS A N 1
ATOM 841 C CA . LYS A 1 107 ? -11.853 3.106 6.132 1.00 94.88 107 LYS A CA 1
ATOM 842 C C . LYS A 1 107 ? -13.227 2.474 5.925 1.00 94.88 107 LYS A C 1
ATOM 844 O O . LYS A 1 107 ? -14.098 2.648 6.769 1.00 94.88 107 LYS A O 1
ATOM 849 N N . TRP A 1 108 ? -13.436 1.757 4.824 1.00 94.44 108 TRP A N 1
ATOM 850 C CA . TRP A 1 108 ? -14.696 1.058 4.554 1.00 94.44 108 TRP A CA 1
ATOM 851 C C . TRP A 1 108 ? -14.894 -0.174 5.434 1.00 94.44 108 TRP A C 1
ATOM 853 O O . TRP A 1 108 ? -16.028 -0.502 5.776 1.00 94.44 108 TRP A O 1
ATOM 863 N N . GLY A 1 109 ? -13.805 -0.849 5.805 1.00 92.00 109 GLY A N 1
ATOM 864 C CA . GLY A 1 109 ? -13.835 -1.995 6.710 1.00 92.00 109 GLY A CA 1
ATOM 865 C C . GLY A 1 109 ? -14.045 -1.614 8.174 1.00 92.00 109 GLY A C 1
ATOM 866 O O . GLY A 1 109 ? -14.490 -2.447 8.966 1.00 92.00 109 GLY A O 1
ATOM 867 N N . ALA A 1 110 ? -13.733 -0.370 8.540 1.00 92.44 110 ALA A N 1
ATOM 868 C CA . ALA A 1 110 ? -13.901 0.119 9.896 1.00 92.44 110 ALA A CA 1
ATOM 869 C C . ALA A 1 110 ? -15.384 0.131 10.303 1.00 92.44 110 ALA A C 1
ATOM 871 O O . ALA A 1 110 ? -16.233 0.625 9.553 1.00 92.44 110 ALA A O 1
ATOM 872 N N . PRO A 1 111 ? -15.728 -0.394 11.494 1.00 84.69 111 PRO A N 1
ATOM 873 C CA . PRO A 1 111 ? -17.094 -0.319 11.979 1.00 84.69 111 PRO A CA 1
ATOM 874 C C . PRO A 1 111 ? -17.471 1.148 12.171 1.00 84.69 111 PRO A C 1
ATOM 876 O O . PRO A 1 111 ? -16.788 1.884 12.883 1.00 84.69 111 PRO A O 1
ATOM 879 N N . LYS A 1 112 ? -18.570 1.566 11.539 1.00 78.50 112 LYS A N 1
ATOM 880 C CA . LYS A 1 112 ? -19.168 2.875 11.795 1.00 78.50 112 LYS A CA 1
ATOM 881 C C . LYS A 1 112 ? -19.629 2.872 13.248 1.00 78.50 112 LYS A C 1
ATOM 883 O O . LYS A 1 112 ? -20.496 2.072 13.607 1.00 78.50 112 LYS A O 1
ATOM 888 N N . THR A 1 113 ? -19.018 3.700 14.088 1.00 60.25 113 THR A N 1
ATOM 889 C CA . THR A 1 113 ? -19.580 4.000 15.402 1.00 60.25 113 THR A CA 1
ATOM 890 C C . THR A 1 113 ? -20.991 4.523 15.160 1.00 60.25 113 THR A C 1
ATOM 892 O O . THR A 1 113 ? -21.188 5.466 14.396 1.00 60.25 113 THR A O 1
ATOM 895 N N . LYS A 1 114 ? -21.989 3.807 15.687 1.00 49.06 114 LYS A N 1
ATOM 896 C CA . LYS A 1 114 ? -23.324 4.370 15.851 1.00 49.06 114 LYS A CA 1
ATOM 897 C C . LYS A 1 114 ? -23.175 5.364 16.993 1.00 49.06 114 LYS A C 1
ATOM 899 O O . LYS A 1 114 ? -23.062 4.926 18.137 1.00 49.06 114 LYS A O 1
ATOM 904 N N . ASP A 1 115 ? -23.038 6.632 16.639 1.00 45.12 115 ASP A N 1
ATOM 905 C CA . ASP A 1 115 ? -23.295 7.729 17.566 1.00 45.12 115 ASP A CA 1
ATOM 906 C C . ASP A 1 115 ? -24.797 7.765 17.891 1.00 45.12 115 ASP A C 1
ATOM 908 O O . ASP A 1 115 ? -25.606 7.442 16.982 1.00 45.12 115 ASP A O 1
#

Secondary structure (DSSP, 8-state):
-HHHHHHHHHHHHHHHHHHHHHHHHHTS-TTS-HHHHHHHHHHHHHHHHHHHHHHHTT-S-HHHHHHHHHHHHHHHHHHHHHH-GGGHHHHHHHHHHHHHHHHHHHHHHS-----

Sequence (115 aa):
MKKILWYLIAFLLGILPGFFIVFNSVFSDPSGNFFERLVTYLLVIVSFGVLGFLLGRTRENPLMMGTMLSLFSIILLVLYLFKEPGSLLLILSYLVLTLGASYLGAKWGAPKTKD

Mean predicted aligned error: 5.43 Å

Solvent-accessible surface area (backbone atoms only — not comparable to full-atom values): 5813 Å² total; per-residue (Å²): 110,73,67,58,52,52,41,49,50,30,31,61,64,16,40,61,52,27,50,50,54,49,47,48,63,72,65,49,48,94,85,47,60,67,64,60,48,50,52,54,50,50,54,40,34,50,49,33,20,53,53,16,23,62,55,7,56,70,71,55,62,27,65,58,43,6,45,33,22,32,43,54,29,47,56,52,48,56,57,46,41,77,75,42,62,92,46,46,72,59,48,50,50,49,49,52,45,34,41,47,26,7,24,53,16,4,52,70,28,29,74,78,77,83,124

Foldseek 3Di:
DVQVVLLVVLLVLLQVLLVQLLCLVPVCDPPHDPVVSVVSLVVSLVSLLQSLLVSLLVQHDSLSSLCSNCVSNLVSLVVVCVVCVVCVVVSVVSSCSSSVSSSNSSVNNHDDPPD

Organism: Desulfitobacterium dichloroeliminans (strain LMG P-21439 / DCA1) (NCBI:txid871963)

Radius of gyration: 14.78 Å; Cα contacts (8 Å, |Δi|>4): 156; chains: 1; bounding box: 40×20×47 Å

InterPro domains:
  IPR054229 Protein of unknown function DUF6954 [PF22268] (2-58)

pLDDT: mean 84.79, std 12.3, range [45.12, 96.44]